Protein AF-A0A7L2REF9-F1 (afdb_monomer)

InterPro domains:
  IPR039798 Sulfhydryl oxidase [PTHR22897] (1-120)
  IPR041269 Sulfhydryl oxidase, Trx-like domain [PF18108] (43-127)

Sequence (130 aa):
YFKAFTKQFTTGENYQAGADREVQTIRQLMIDFLQNHSQEGRPPACPPLHPVLSRDVTSLFDKNSHHYTAIVFESNSSYIGREVILDLLQYENIVVRRALNSDKAFLDKLGVPSVPSCYLIHPNGSHGLI

Nearest PDB structures (foldseek):
  3t58-assembly4_D  TM=8.810E-01  e=3.079E-11  Mus musculus
  6hf1-assembly1_D  TM=8.830E-01  e=5.272E-11  Mus musculus
  3q6o-assembly1_A  TM=8.129E-01  e=2.057E-11  Homo sapiens
  4ij3-assembly1_A  TM=8.113E-01  e=3.293E-11  Homo sapiens
  4p2l-assembly1_A  TM=7.899E-01  e=2.200E-11  Rattus norvegicus

Solvent-accessible surface area (backbone atoms only — not comparable to full-atom values): 8110 Å² total; per-residue (Å²): 135,86,80,74,94,62,92,68,92,73,86,76,82,87,75,80,66,63,96,65,75,48,72,66,57,52,50,53,49,52,51,51,54,66,64,70,45,53,85,90,72,48,60,93,84,63,73,82,70,66,65,51,53,77,86,55,52,61,67,67,60,77,50,90,34,92,31,34,40,38,37,26,34,26,55,89,88,58,55,63,42,50,51,54,36,61,75,42,62,86,40,87,56,47,44,58,42,27,30,59,66,83,52,56,72,60,33,55,74,67,68,50,91,61,70,75,40,38,33,40,35,43,47,87,61,53,65,48,77,106

Mean predicted aligned error: 6.5 Å

Structure (mmCIF, N/CA/C/O backbone):
data_AF-A0A7L2REF9-F1
#
_entry.id   AF-A0A7L2REF9-F1
#
loop_
_atom_site.group_PDB
_atom_site.id
_atom_site.type_symbol
_atom_site.label_atom_id
_atom_site.label_alt_id
_atom_site.label_comp_id
_atom_site.label_asym_id
_atom_site.label_entity_id
_atom_site.label_seq_id
_atom_site.pdbx_PDB_ins_code
_atom_site.Cartn_x
_atom_site.Cartn_y
_atom_site.Cartn_z
_atom_site.occupancy
_atom_site.B_iso_or_equiv
_atom_site.auth_seq_id
_atom_site.auth_comp_id
_atom_site.auth_asym_id
_atom_site.auth_atom_id
_atom_site.pdbx_PDB_model_num
ATOM 1 N N . TYR A 1 1 ? 20.438 -22.454 -10.832 1.00 48.00 1 TYR A N 1
ATOM 2 C CA . TYR A 1 1 ? 20.307 -21.996 -12.231 1.00 48.00 1 TYR A CA 1
ATOM 3 C C . TYR A 1 1 ? 18.844 -21.652 -12.469 1.00 48.00 1 TYR A C 1
ATOM 5 O O . TYR A 1 1 ? 18.002 -22.476 -12.127 1.00 48.00 1 TYR A O 1
ATOM 13 N N . PHE A 1 2 ? 18.524 -20.457 -12.970 1.00 47.66 2 PHE A N 1
ATOM 14 C CA . PHE A 1 2 ? 17.139 -20.074 -13.272 1.00 47.66 2 PHE A CA 1
ATOM 15 C C . PHE A 1 2 ? 16.731 -20.666 -14.627 1.00 47.66 2 PHE A C 1
ATOM 17 O O . PHE A 1 2 ? 17.471 -20.542 -15.602 1.00 47.66 2 PHE A O 1
ATOM 24 N N . LYS A 1 3 ? 15.587 -21.359 -14.692 1.00 60.84 3 LYS A N 1
ATOM 25 C CA . LYS A 1 3 ? 15.049 -21.871 -15.962 1.00 60.84 3 LYS A CA 1
ATOM 26 C C . LYS A 1 3 ? 14.475 -20.710 -16.772 1.00 60.84 3 LYS A C 1
ATOM 28 O O . LYS A 1 3 ? 13.725 -19.904 -16.231 1.00 60.84 3 LYS A O 1
ATOM 33 N N . ALA A 1 4 ? 14.804 -20.654 -18.061 1.00 66.12 4 ALA A N 1
ATOM 34 C CA . ALA A 1 4 ? 14.198 -19.694 -18.977 1.00 66.12 4 ALA A CA 1
ATOM 35 C C . ALA A 1 4 ? 12.684 -19.938 -19.075 1.00 66.12 4 ALA A C 1
ATOM 37 O O . ALA A 1 4 ? 12.246 -21.082 -19.218 1.00 66.12 4 ALA A O 1
ATOM 38 N N . PHE A 1 5 ? 11.900 -18.861 -18.995 1.00 68.38 5 PHE A N 1
ATOM 39 C CA . PHE A 1 5 ? 10.436 -18.922 -19.021 1.00 68.38 5 PHE A CA 1
ATOM 40 C C . PHE A 1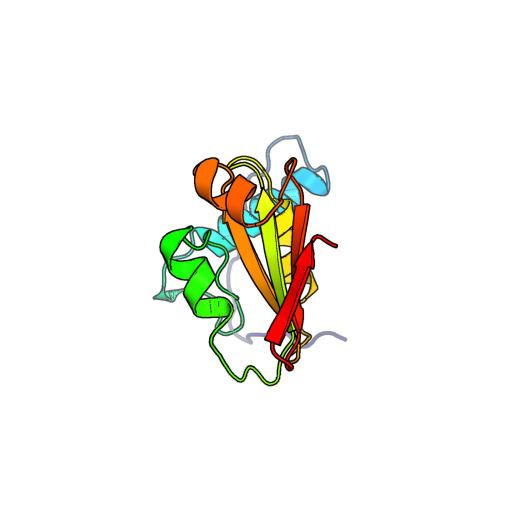 5 ? 9.885 -19.311 -20.403 1.00 68.38 5 PHE A C 1
ATOM 42 O O . PHE A 1 5 ? 8.823 -19.915 -20.505 1.00 68.38 5 PHE A O 1
ATOM 49 N N . THR A 1 6 ? 10.631 -19.025 -21.472 1.00 71.56 6 THR A N 1
ATOM 50 C CA . THR A 1 6 ? 10.292 -19.420 -22.842 1.00 71.56 6 THR A CA 1
ATOM 51 C C . THR A 1 6 ? 11.518 -19.960 -23.577 1.00 71.56 6 THR A C 1
ATOM 53 O O . THR A 1 6 ? 12.656 -19.606 -23.271 1.00 71.56 6 THR A O 1
ATOM 56 N N . LYS A 1 7 ? 11.272 -20.857 -24.539 1.00 79.38 7 LYS A N 1
ATOM 57 C CA . LYS A 1 7 ? 12.271 -21.357 -25.500 1.00 79.38 7 LYS A CA 1
ATOM 58 C C . LYS A 1 7 ? 12.263 -20.563 -26.809 1.00 79.38 7 LYS A C 1
ATOM 60 O O . LYS A 1 7 ? 13.117 -20.786 -27.660 1.00 79.38 7 LYS A O 1
ATOM 65 N N . GLN A 1 8 ? 11.270 -19.697 -26.991 1.00 82.12 8 GLN A N 1
ATOM 66 C CA . GLN A 1 8 ? 11.157 -18.826 -28.153 1.00 82.12 8 GLN A CA 1
ATOM 67 C C . GLN A 1 8 ? 12.055 -17.611 -27.943 1.00 82.12 8 GLN A C 1
ATOM 69 O O . GLN A 1 8 ? 12.149 -17.085 -26.835 1.00 82.12 8 GLN A O 1
ATOM 74 N N . PHE A 1 9 ? 12.704 -17.155 -29.010 1.00 79.25 9 PHE A N 1
ATOM 75 C CA . PHE A 1 9 ? 13.443 -15.903 -28.962 1.00 79.25 9 PHE A CA 1
ATOM 76 C C . PHE A 1 9 ? 12.449 -14.749 -28.852 1.00 79.25 9 PHE A C 1
ATOM 78 O O . PHE A 1 9 ? 11.654 -14.518 -29.760 1.00 79.25 9 PHE A O 1
ATOM 85 N N . THR A 1 10 ? 12.496 -14.036 -27.733 1.00 73.69 10 THR A N 1
ATOM 86 C CA . THR A 1 10 ? 11.735 -12.806 -27.526 1.00 73.69 10 THR A CA 1
ATOM 87 C C . THR A 1 10 ? 12.707 -11.644 -27.439 1.00 73.69 10 THR A C 1
ATOM 89 O O . THR A 1 10 ? 13.614 -11.651 -26.604 1.00 73.69 10 THR A O 1
ATOM 92 N N . THR A 1 11 ? 12.516 -10.641 -28.288 1.00 77.06 11 THR A N 1
ATOM 93 C CA . THR A 1 11 ? 13.226 -9.369 -28.167 1.00 77.06 11 THR A CA 1
ATOM 94 C C . THR A 1 11 ? 12.565 -8.572 -27.051 1.00 77.06 11 THR A C 1
ATOM 96 O O . THR A 1 11 ? 11.371 -8.294 -27.121 1.00 77.06 11 THR A O 1
ATOM 99 N N . GLY A 1 12 ? 13.319 -8.257 -25.999 1.00 75.50 12 GLY A N 1
ATOM 100 C CA . GLY A 1 12 ? 12.837 -7.381 -24.934 1.00 75.50 12 GLY A CA 1
ATOM 101 C C . GLY A 1 12 ? 12.696 -5.937 -25.413 1.00 75.50 12 GLY A C 1
ATOM 102 O O . GLY A 1 12 ? 13.257 -5.545 -26.437 1.00 75.50 12 GLY A O 1
ATOM 103 N N . GLU A 1 13 ? 11.975 -5.129 -24.647 1.00 74.50 13 GLU A N 1
ATOM 104 C CA . GLU A 1 13 ? 11.891 -3.696 -24.905 1.00 74.50 13 GLU A CA 1
ATOM 105 C C . GLU A 1 13 ? 13.119 -2.995 -24.319 1.00 74.50 13 GLU A C 1
ATOM 107 O O . GLU A 1 13 ? 13.439 -3.142 -23.137 1.00 74.50 13 GLU A O 1
ATOM 112 N N . ASN A 1 14 ? 13.827 -2.229 -25.152 1.00 73.00 14 ASN A N 1
ATOM 113 C CA . ASN A 1 14 ? 14.898 -1.367 -24.669 1.00 73.00 14 ASN A CA 1
ATOM 114 C C . ASN A 1 14 ? 14.273 -0.115 -24.053 1.00 73.00 14 ASN A C 1
ATOM 116 O O . ASN A 1 14 ? 14.033 0.880 -24.742 1.00 73.00 14 ASN A O 1
ATOM 120 N N . TYR A 1 15 ? 13.965 -0.195 -22.762 1.00 67.75 15 TYR A N 1
ATOM 121 C CA . TYR A 1 15 ? 13.379 0.926 -22.051 1.00 67.75 15 TYR A CA 1
ATOM 122 C C . TYR A 1 15 ? 14.450 1.975 -21.765 1.00 67.75 15 TYR A C 1
ATOM 124 O O . TYR A 1 15 ? 15.420 1.725 -21.046 1.00 67.75 15 TYR A O 1
ATOM 132 N N . GLN A 1 16 ? 14.265 3.169 -22.327 1.00 67.25 16 GLN A N 1
ATOM 133 C CA . GLN A 1 16 ? 15.145 4.303 -22.075 1.00 67.25 16 GLN A CA 1
ATOM 134 C C . GLN A 1 16 ? 14.825 4.899 -20.705 1.00 67.25 16 GLN A C 1
ATOM 136 O O . GLN A 1 16 ? 14.206 5.954 -20.598 1.00 67.25 16 GLN A O 1
ATOM 141 N N . ALA A 1 17 ? 15.249 4.218 -19.637 1.00 60.28 17 ALA A N 1
ATOM 142 C CA . ALA A 1 17 ? 15.552 4.936 -18.408 1.00 60.28 17 ALA A CA 1
ATOM 143 C C . ALA A 1 17 ? 16.538 6.043 -18.804 1.00 60.28 17 ALA A C 1
ATOM 145 O O . ALA A 1 17 ? 17.481 5.776 -19.558 1.00 60.28 17 ALA A O 1
ATOM 146 N N . GLY A 1 18 ? 16.276 7.286 -18.400 1.00 63.69 18 GLY A N 1
ATOM 147 C CA . GLY A 1 18 ? 17.172 8.402 -18.687 1.00 63.69 18 GLY A CA 1
ATOM 148 C C . GLY A 1 18 ? 18.585 8.164 -18.132 1.00 63.69 18 GLY A C 1
ATOM 149 O O . GLY A 1 18 ? 18.969 7.063 -17.739 1.00 63.69 18 GLY A O 1
ATOM 150 N N . ALA A 1 19 ? 19.397 9.216 -18.049 1.00 66.81 19 ALA A N 1
ATOM 151 C CA . ALA A 1 19 ? 20.716 9.095 -17.416 1.00 66.81 19 ALA A CA 1
ATOM 152 C C . ALA A 1 19 ? 20.634 8.610 -15.949 1.00 66.81 19 ALA A C 1
ATOM 154 O O . ALA A 1 19 ? 21.599 8.046 -15.436 1.00 66.81 19 ALA A O 1
ATOM 155 N N . ASP A 1 20 ? 19.478 8.800 -15.304 1.00 69.88 20 ASP A N 1
ATOM 156 C CA . ASP A 1 20 ? 19.196 8.313 -13.963 1.00 69.88 20 ASP A CA 1
ATOM 157 C C . ASP A 1 20 ? 18.868 6.810 -13.960 1.00 69.88 20 ASP A C 1
ATOM 159 O O . ASP A 1 20 ? 17.848 6.352 -14.483 1.00 69.88 20 ASP A O 1
ATOM 163 N N . ARG A 1 21 ? 19.780 6.045 -13.359 1.00 80.88 21 ARG A N 1
ATOM 164 C CA . ARG A 1 21 ? 19.684 4.597 -13.142 1.00 80.88 21 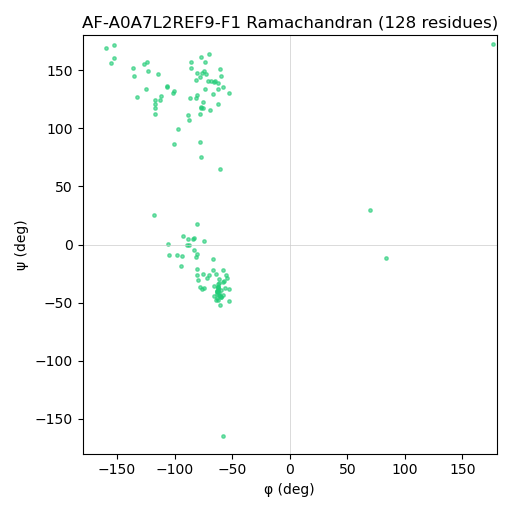ARG A CA 1
ATOM 165 C C . ARG A 1 21 ? 19.687 4.251 -11.655 1.00 80.88 21 ARG A C 1
ATOM 167 O O . ARG A 1 21 ? 20.102 3.153 -11.281 1.00 80.88 21 ARG A O 1
ATOM 174 N N . GLU A 1 22 ? 19.267 5.177 -10.800 1.00 89.69 22 GLU A N 1
ATOM 175 C CA . GLU A 1 22 ? 19.094 4.893 -9.383 1.00 89.69 22 GLU A CA 1
ATOM 176 C C . GLU A 1 22 ? 18.068 3.775 -9.171 1.00 89.69 22 GLU A C 1
ATOM 178 O O . GLU A 1 22 ? 17.073 3.642 -9.889 1.00 89.69 22 GLU A O 1
ATOM 183 N N . VAL A 1 23 ? 18.309 2.951 -8.149 1.00 91.69 23 VAL A N 1
ATOM 184 C CA . VAL A 1 23 ? 17.468 1.782 -7.845 1.00 91.69 23 VAL A CA 1
ATOM 185 C C . VAL A 1 23 ? 16.008 2.192 -7.640 1.00 91.69 23 VAL A C 1
ATOM 187 O O . VAL A 1 23 ? 15.103 1.475 -8.060 1.00 91.69 23 VAL A O 1
ATOM 190 N N . GLN A 1 24 ? 15.770 3.351 -7.021 1.00 91.88 24 GLN A N 1
ATOM 191 C CA . GLN A 1 24 ? 14.426 3.880 -6.812 1.00 91.88 24 GLN A CA 1
ATOM 192 C C . GLN A 1 24 ? 13.726 4.203 -8.137 1.00 91.88 24 GLN A C 1
ATOM 194 O O . GLN A 1 24 ? 12.594 3.767 -8.337 1.00 91.88 24 GLN A O 1
ATOM 199 N N . THR A 1 25 ? 14.402 4.898 -9.050 1.00 90.56 25 THR A N 1
ATOM 200 C CA . THR A 1 25 ? 13.865 5.262 -10.369 1.00 90.56 25 THR A CA 1
ATOM 201 C C . THR A 1 25 ? 13.502 4.021 -11.173 1.00 90.56 25 THR A C 1
ATOM 203 O O . THR A 1 25 ? 12.396 3.920 -11.703 1.00 90.56 25 THR A O 1
ATOM 206 N N . ILE A 1 26 ? 14.384 3.016 -11.187 1.00 90.44 26 ILE A N 1
ATOM 207 C CA . ILE A 1 26 ? 14.110 1.741 -11.859 1.00 90.44 26 ILE A CA 1
ATOM 208 C C . ILE A 1 26 ? 12.924 1.016 -11.215 1.00 90.44 26 ILE A C 1
ATOM 210 O O . ILE A 1 26 ? 12.057 0.514 -11.927 1.00 90.44 26 ILE A O 1
ATOM 214 N N . ARG A 1 27 ? 12.834 0.987 -9.881 1.00 94.06 27 ARG A N 1
ATOM 215 C CA . ARG A 1 27 ? 11.726 0.330 -9.175 1.00 94.06 27 ARG A CA 1
ATOM 216 C C . ARG A 1 27 ? 10.378 0.974 -9.496 1.00 94.06 27 ARG A C 1
ATOM 218 O O . ARG A 1 27 ? 9.430 0.261 -9.818 1.00 94.06 27 ARG A O 1
ATOM 225 N N . GLN A 1 28 ? 10.292 2.301 -9.437 1.00 93.69 28 GLN A N 1
ATOM 226 C CA . GLN A 1 28 ? 9.063 3.033 -9.75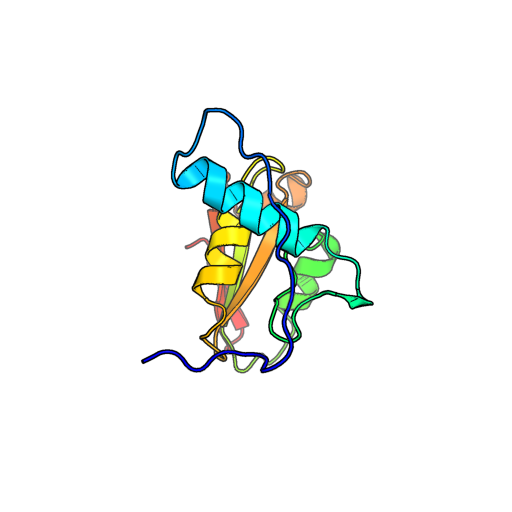1 1.00 93.69 28 GLN A CA 1
ATOM 227 C C . GLN A 1 28 ? 8.652 2.822 -11.211 1.00 93.69 28 GLN A C 1
ATOM 229 O O . GLN A 1 28 ? 7.491 2.532 -11.486 1.00 93.69 28 GLN A O 1
ATOM 234 N N . LEU A 1 29 ? 9.623 2.832 -12.127 1.00 89.94 29 LEU A N 1
ATOM 235 C CA . LEU A 1 29 ? 9.395 2.541 -13.540 1.00 89.94 29 LEU A CA 1
ATOM 236 C C . LEU A 1 29 ? 8.852 1.122 -13.762 1.00 89.94 29 LEU A C 1
ATOM 238 O O . LEU A 1 29 ? 7.907 0.938 -14.527 1.00 89.94 29 LEU A O 1
ATOM 242 N N . MET A 1 30 ? 9.402 0.116 -13.076 1.00 89.94 30 MET A N 1
ATOM 243 C CA . MET A 1 30 ? 8.886 -1.256 -13.142 1.00 89.94 30 MET A CA 1
ATOM 244 C C . MET A 1 30 ? 7.447 -1.348 -12.620 1.00 89.94 30 MET A C 1
ATOM 246 O O . MET A 1 30 ? 6.626 -2.053 -13.205 1.00 89.94 30 MET A O 1
ATOM 250 N N . ILE A 1 31 ? 7.121 -0.624 -11.547 1.00 93.62 31 ILE A N 1
ATOM 251 C CA . ILE A 1 31 ? 5.757 -0.562 -11.006 1.00 93.62 31 ILE A CA 1
ATOM 252 C C . ILE A 1 31 ? 4.795 0.067 -12.018 1.00 93.62 31 ILE A C 1
ATOM 254 O O . ILE A 1 31 ? 3.717 -0.482 -12.252 1.00 93.62 31 ILE A O 1
ATOM 258 N N . ASP A 1 32 ? 5.177 1.179 -12.644 1.00 91.75 32 ASP A N 1
ATOM 259 C CA . ASP A 1 32 ? 4.351 1.845 -13.653 1.00 91.75 32 ASP A CA 1
ATOM 260 C C . ASP A 1 32 ? 4.127 0.954 -14.876 1.00 91.75 32 ASP A C 1
ATOM 262 O O . ASP A 1 32 ? 3.008 0.866 -15.385 1.00 91.75 32 ASP A O 1
ATOM 266 N N . PHE A 1 33 ? 5.163 0.234 -15.308 1.00 87.62 33 PHE A N 1
ATOM 267 C CA . PHE A 1 33 ? 5.057 -0.743 -16.387 1.00 87.62 33 PHE A CA 1
ATOM 268 C C . PHE A 1 33 ? 4.056 -1.861 -16.056 1.00 87.62 33 PHE A C 1
ATOM 270 O O . PHE A 1 33 ? 3.211 -2.200 -16.886 1.00 87.62 33 PHE A O 1
ATOM 277 N N . LEU A 1 34 ? 4.108 -2.409 -14.836 1.00 88.94 34 LEU A N 1
ATOM 278 C CA . LEU A 1 34 ? 3.164 -3.435 -14.376 1.00 88.94 34 LEU A CA 1
ATOM 279 C C . LEU A 1 34 ? 1.730 -2.903 -14.266 1.00 88.94 34 LEU A C 1
ATOM 281 O O . LEU A 1 34 ? 0.779 -3.636 -14.536 1.00 88.94 34 LEU A O 1
ATOM 285 N N . GLN A 1 35 ? 1.559 -1.643 -13.862 1.00 89.12 35 GLN A N 1
ATOM 286 C CA . GLN A 1 35 ? 0.244 -1.039 -13.662 1.00 89.12 35 GLN A CA 1
ATOM 287 C C . GLN A 1 35 ? -0.441 -0.658 -14.981 1.00 89.12 35 GLN A C 1
ATOM 289 O O . GLN A 1 35 ? -1.653 -0.816 -15.099 1.00 89.12 35 GLN A O 1
ATOM 294 N N . ASN A 1 36 ? 0.319 -0.161 -15.959 1.00 84.56 36 ASN A N 1
ATOM 295 C CA . ASN A 1 36 ? -0.216 0.362 -17.221 1.00 84.56 36 ASN A CA 1
ATOM 296 C C . ASN A 1 36 ? -0.355 -0.703 -18.320 1.00 84.56 36 ASN A C 1
ATOM 298 O O . ASN A 1 36 ? -0.798 -0.393 -19.426 1.00 84.56 36 ASN A O 1
ATOM 302 N N . HIS A 1 37 ? 0.020 -1.950 -18.033 1.00 76.62 37 HIS A N 1
ATOM 303 C CA . HIS A 1 37 ? -0.092 -3.046 -18.984 1.00 76.62 37 HIS A CA 1
ATOM 304 C C . HIS A 1 37 ? -1.558 -3.310 -19.366 1.00 76.62 37 HIS A C 1
ATOM 306 O O . HIS A 1 37 ? -2.450 -3.301 -18.512 1.00 76.62 37 HIS A O 1
ATOM 312 N N . SER A 1 38 ? -1.820 -3.572 -20.652 1.00 66.31 38 SER A N 1
ATOM 313 C CA . SER A 1 38 ? -3.152 -3.985 -21.102 1.00 66.31 38 SER A CA 1
ATOM 314 C C . SER A 1 38 ? -3.561 -5.291 -20.410 1.00 66.31 38 SER A C 1
ATOM 316 O O . SER A 1 38 ? -2.713 -6.116 -20.060 1.00 66.31 38 SER A O 1
ATOM 318 N N . GLN A 1 39 ? -4.868 -5.498 -20.214 1.00 62.69 39 GLN A N 1
ATOM 319 C CA . GLN A 1 39 ? -5.389 -6.700 -19.542 1.00 62.69 39 GLN A CA 1
ATOM 320 C C . GLN A 1 39 ? -4.901 -8.004 -20.200 1.00 62.69 39 GLN A C 1
ATOM 322 O O . GLN A 1 39 ? -4.729 -9.005 -19.514 1.00 62.69 39 GLN A O 1
ATOM 327 N N . GLU A 1 40 ? -4.620 -7.977 -21.506 1.00 62.41 40 GLU A N 1
ATOM 328 C CA . GLU A 1 40 ? -4.132 -9.124 -22.279 1.00 62.41 40 GLU A CA 1
ATOM 329 C C . GLU A 1 40 ? -2.651 -9.466 -22.027 1.00 62.41 40 GLU A C 1
ATOM 331 O O . GLU A 1 40 ? -2.265 -10.620 -22.193 1.00 62.41 40 GLU A O 1
ATOM 336 N N . GLY A 1 41 ? -1.820 -8.507 -21.602 1.00 68.12 41 GLY A N 1
ATOM 337 C CA . GLY A 1 41 ? -0.393 -8.733 -21.315 1.00 68.12 41 GLY A CA 1
ATOM 338 C C . GLY A 1 41 ? -0.048 -8.774 -19.822 1.00 68.12 41 GLY A C 1
ATOM 339 O O . GLY A 1 41 ? 1.116 -8.916 -19.448 1.00 68.12 41 GLY A O 1
ATOM 340 N N . ARG A 1 42 ? -1.043 -8.621 -18.943 1.00 74.56 42 ARG A N 1
ATOM 341 C CA . ARG A 1 42 ? -0.828 -8.596 -17.496 1.00 74.56 42 ARG A CA 1
ATOM 342 C C . ARG A 1 42 ? -0.353 -9.972 -17.001 1.00 74.56 42 ARG A C 1
ATOM 344 O O . ARG A 1 42 ? -1.025 -10.970 -17.265 1.00 74.56 42 ARG A O 1
ATOM 351 N N . PRO A 1 43 ? 0.747 -10.059 -16.225 1.00 79.31 43 PRO A N 1
ATOM 352 C CA . PRO A 1 43 ? 1.186 -11.333 -15.667 1.00 79.31 43 PRO A CA 1
ATOM 353 C C . PRO A 1 43 ? 0.077 -11.964 -14.804 1.00 79.31 43 PRO A C 1
ATOM 355 O O . PRO A 1 43 ? -0.490 -11.254 -13.968 1.00 79.31 43 PRO A O 1
ATOM 358 N N . PRO A 1 44 ? -0.209 -13.278 -14.925 1.00 79.56 44 PRO A N 1
ATOM 359 C CA . PRO A 1 44 ? -1.296 -13.929 -14.182 1.00 79.56 44 PRO A CA 1
ATOM 360 C C . PRO A 1 44 ? -1.190 -13.779 -12.661 1.00 79.56 44 PRO A C 1
ATOM 362 O O . PRO A 1 44 ? -2.199 -13.705 -11.969 1.00 79.56 44 PRO A O 1
ATOM 365 N N . ALA A 1 45 ? 0.039 -13.704 -12.147 1.00 81.94 45 ALA A N 1
ATOM 366 C CA . ALA A 1 45 ? 0.317 -13.527 -10.728 1.00 81.94 45 ALA A CA 1
ATOM 367 C C . ALA A 1 45 ? 0.363 -12.050 -10.291 1.00 81.94 45 ALA A C 1
ATOM 369 O O . ALA A 1 45 ? 0.629 -11.783 -9.130 1.00 81.94 45 ALA A O 1
ATOM 370 N N . CYS A 1 46 ? 0.162 -11.067 -11.177 1.00 84.00 46 CYS A N 1
ATOM 371 C CA . CYS A 1 46 ? 0.297 -9.660 -10.800 1.00 84.00 46 CYS A CA 1
ATOM 372 C C . CYS A 1 46 ? -0.934 -9.182 -10.001 1.00 84.00 46 CYS A C 1
ATOM 374 O O . CYS A 1 46 ? -2.042 -9.135 -10.557 1.00 84.00 46 CYS A O 1
ATOM 376 N N . PRO A 1 47 ? -0.769 -8.760 -8.734 1.00 89.00 47 PRO A N 1
ATOM 377 C CA . PRO A 1 47 ? -1.864 -8.306 -7.882 1.00 89.00 47 PRO A CA 1
ATOM 378 C C . PRO A 1 47 ? -2.365 -6.916 -8.313 1.00 89.00 47 PRO A C 1
ATOM 380 O O . PRO A 1 47 ? -1.652 -6.168 -8.989 1.00 89.00 47 PRO A O 1
ATOM 383 N N . PRO A 1 48 ? -3.608 -6.531 -7.983 1.00 90.38 48 PRO A N 1
ATOM 384 C CA . PRO A 1 48 ? -4.139 -5.211 -8.328 1.00 90.38 48 PRO A CA 1
ATOM 385 C C . PRO A 1 48 ? -3.328 -4.088 -7.662 1.00 90.38 48 PRO A C 1
ATOM 387 O O . PRO A 1 48 ? -3.262 -4.019 -6.441 1.00 90.38 48 PRO A O 1
ATOM 390 N N . LEU A 1 49 ? -2.753 -3.191 -8.475 1.00 94.62 49 LEU A N 1
ATOM 391 C CA . LEU A 1 49 ? -1.918 -2.064 -8.022 1.00 94.62 49 LEU A CA 1
ATOM 392 C C . LEU A 1 49 ? -2.674 -0.727 -7.938 1.00 94.62 49 LEU A C 1
ATOM 394 O O . LEU A 1 49 ? -2.136 0.260 -7.436 1.00 94.62 49 LEU A O 1
ATOM 398 N N . HIS A 1 50 ? -3.910 -0.672 -8.439 1.00 94.25 50 HIS A N 1
ATOM 399 C CA . HIS A 1 50 ? -4.744 0.526 -8.368 1.00 94.25 50 HIS A CA 1
ATOM 400 C C . HIS A 1 50 ? -5.293 0.746 -6.955 1.00 94.25 50 HIS A C 1
ATOM 402 O O . HIS A 1 50 ? -5.541 -0.225 -6.233 1.00 94.25 50 HIS A O 1
ATOM 408 N N . PRO A 1 51 ? -5.514 2.011 -6.562 1.00 96.06 51 PRO A N 1
ATOM 409 C CA . PRO A 1 51 ? -6.123 2.306 -5.281 1.00 96.06 51 PRO A CA 1
ATOM 410 C C . PRO A 1 51 ? -7.561 1.800 -5.208 1.00 96.06 51 PRO A C 1
ATOM 412 O O . PRO A 1 51 ? -8.327 1.916 -6.166 1.00 96.06 51 PRO A O 1
ATOM 415 N N . VAL A 1 52 ? -7.926 1.269 -4.043 1.00 95.06 52 VAL A N 1
ATOM 416 C CA . VAL A 1 52 ? -9.325 1.034 -3.695 1.00 95.06 52 VAL A CA 1
ATOM 417 C C . VAL A 1 52 ? -9.980 2.359 -3.323 1.00 95.06 52 VAL A C 1
ATOM 419 O O . VAL A 1 52 ? -9.336 3.265 -2.788 1.00 95.06 52 VAL A O 1
ATOM 422 N N . LEU A 1 53 ? -11.268 2.482 -3.620 1.00 92.94 53 LEU A N 1
ATOM 423 C CA . LEU A 1 53 ? -12.035 3.670 -3.271 1.00 92.94 53 LEU A CA 1
ATOM 424 C C . LEU A 1 53 ? -12.446 3.595 -1.803 1.00 92.94 53 LEU A C 1
ATOM 426 O O . LEU A 1 53 ? -12.752 2.515 -1.304 1.00 92.94 53 LEU A O 1
ATOM 430 N N . SER A 1 54 ? -12.538 4.741 -1.131 1.00 89.69 54 SER A N 1
ATOM 431 C CA . SER A 1 54 ? -12.934 4.819 0.284 1.00 89.69 54 SER A CA 1
ATOM 432 C C . SER A 1 54 ? -14.252 4.094 0.575 1.00 89.69 54 SER A C 1
ATOM 434 O O . SER A 1 54 ? -14.368 3.384 1.570 1.00 89.69 54 SER A O 1
ATOM 436 N N . ARG A 1 55 ? -15.224 4.189 -0.345 1.00 87.06 55 ARG A N 1
ATOM 437 C CA . ARG A 1 55 ? -16.515 3.480 -0.261 1.00 87.06 55 ARG A CA 1
ATOM 438 C C . ARG A 1 55 ? -16.402 1.953 -0.325 1.00 87.06 55 ARG A C 1
ATOM 440 O O . ARG A 1 55 ? -17.283 1.262 0.168 1.00 87.06 55 ARG A O 1
ATOM 447 N N . ASP A 1 56 ? -15.336 1.443 -0.936 1.00 88.75 56 ASP A N 1
ATOM 448 C CA . ASP A 1 56 ? -15.105 0.012 -1.114 1.00 88.75 56 ASP A CA 1
ATOM 449 C C . ASP A 1 56 ? -14.220 -0.543 0.011 1.00 88.75 56 ASP A C 1
ATOM 451 O O . ASP A 1 56 ? -14.241 -1.747 0.264 1.00 88.75 56 ASP A O 1
ATOM 455 N N . VAL A 1 57 ? -13.483 0.312 0.734 1.00 86.06 57 VAL A N 1
ATOM 456 C CA . VAL A 1 57 ? -12.659 -0.105 1.880 1.00 86.06 57 VAL A CA 1
ATOM 457 C C . VAL A 1 57 ? -13.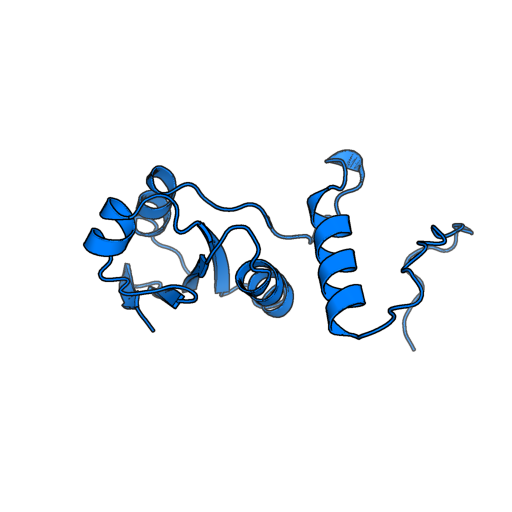512 -0.746 2.967 1.00 86.06 57 VAL A C 1
ATOM 459 O O . VAL A 1 57 ? -13.104 -1.755 3.532 1.00 86.06 57 VAL A O 1
ATOM 462 N N . THR A 1 58 ? -14.714 -0.229 3.233 1.00 82.38 58 THR A N 1
ATOM 463 C CA . THR A 1 58 ? -15.573 -0.812 4.271 1.00 82.38 58 THR A CA 1
ATOM 464 C C . THR A 1 58 ? -15.953 -2.260 3.974 1.00 82.38 58 THR A C 1
ATOM 466 O O . THR A 1 58 ? -15.992 -3.084 4.880 1.00 82.38 58 THR A O 1
ATOM 469 N N . SER A 1 59 ? -16.111 -2.606 2.692 1.00 84.19 59 SER A N 1
ATOM 470 C CA . SER A 1 59 ? -16.384 -3.983 2.259 1.00 84.19 59 SER A CA 1
ATOM 471 C C . SER A 1 59 ? -15.223 -4.960 2.501 1.00 84.19 59 SER A C 1
ATOM 473 O O . SER A 1 59 ? -15.404 -6.175 2.381 1.00 84.19 59 SER A O 1
ATOM 475 N N . LEU A 1 60 ? -14.028 -4.447 2.821 1.00 82.38 60 LEU A N 1
ATOM 476 C CA . LEU A 1 60 ? -12.868 -5.252 3.202 1.00 82.38 60 LEU A CA 1
ATOM 477 C C . LEU A 1 60 ? -12.935 -5.697 4.671 1.00 82.38 60 LEU A C 1
ATOM 479 O O . LEU A 1 60 ? -12.300 -6.692 5.008 1.00 82.38 60 LEU A O 1
ATOM 483 N N . PHE A 1 61 ? -13.712 -5.015 5.523 1.00 80.06 61 PHE A N 1
ATOM 484 C CA . PHE A 1 61 ? -13.890 -5.388 6.934 1.00 80.06 61 PHE A CA 1
ATOM 485 C C . PHE A 1 61 ? -14.898 -6.531 7.127 1.00 80.06 61 PHE A C 1
ATOM 487 O O . PHE A 1 61 ? -14.752 -7.329 8.045 1.00 80.06 61 PHE A O 1
ATOM 494 N N . ASP A 1 62 ? -15.902 -6.630 6.252 1.00 67.12 62 ASP A N 1
ATOM 495 C CA . ASP A 1 62 ? -17.086 -7.481 6.464 1.00 67.12 62 ASP A CA 1
ATOM 496 C C . ASP A 1 62 ? -16.903 -8.953 6.061 1.00 67.12 62 ASP A C 1
ATOM 498 O O . ASP A 1 62 ? -17.849 -9.744 6.078 1.00 67.12 62 ASP A O 1
ATOM 502 N N . LYS A 1 63 ? -15.698 -9.357 5.661 1.00 58.44 63 LYS A N 1
ATOM 503 C CA . LYS A 1 63 ? -15.460 -10.714 5.165 1.00 58.44 63 LYS A CA 1
ATOM 504 C C . LYS A 1 63 ? -14.820 -11.546 6.263 1.00 58.44 63 LYS A C 1
ATOM 506 O O . LYS A 1 63 ? -13.796 -11.148 6.808 1.00 58.44 63 LYS A O 1
ATOM 511 N N . ASN A 1 64 ? -15.382 -12.737 6.501 1.00 61.41 64 ASN A N 1
ATOM 512 C CA . ASN A 1 64 ? -14.712 -13.883 7.134 1.00 61.41 64 ASN A CA 1
ATOM 513 C C . ASN A 1 64 ? -13.502 -14.295 6.283 1.00 61.41 64 ASN A C 1
ATOM 515 O O . ASN A 1 64 ? -13.474 -15.330 5.620 1.00 61.41 64 ASN A O 1
ATOM 519 N N . SER A 1 65 ? -12.536 -13.396 6.219 1.00 71.56 65 SER A N 1
ATOM 520 C CA . SER A 1 65 ? -11.304 -13.537 5.497 1.00 71.56 65 SER A CA 1
ATOM 521 C C . SER A 1 65 ? -10.428 -14.474 6.306 1.00 71.56 65 SER A C 1
ATOM 523 O O . SER A 1 65 ? -10.113 -14.198 7.457 1.00 71.56 65 SER A O 1
ATOM 525 N N . HIS A 1 66 ? -9.992 -15.577 5.705 1.00 84.31 66 HIS A N 1
ATOM 526 C CA . HIS A 1 66 ? -8.973 -16.434 6.314 1.00 84.31 66 HIS A CA 1
ATOM 527 C C . HIS A 1 66 ? -7.560 -15.815 6.247 1.00 84.31 66 HIS A C 1
ATOM 529 O O . HIS A 1 66 ? -6.596 -16.453 6.661 1.00 84.31 66 HIS A O 1
ATOM 535 N N . HIS A 1 67 ? -7.429 -14.586 5.730 1.00 90.62 67 HIS A N 1
ATOM 536 C CA . HIS A 1 67 ? -6.174 -13.860 5.550 1.00 90.62 67 HIS A CA 1
ATOM 537 C C . HIS A 1 67 ? -6.191 -12.491 6.241 1.00 90.62 67 HIS A C 1
ATOM 539 O O . HIS A 1 67 ? -7.244 -11.887 6.467 1.00 90.62 67 HIS A O 1
ATOM 545 N N . TYR A 1 68 ? -5.002 -11.981 6.542 1.00 93.81 68 TYR A N 1
ATOM 546 C CA . TYR A 1 68 ? -4.805 -10.598 6.960 1.00 93.81 68 TYR A CA 1
ATOM 547 C C . TYR A 1 68 ? -5.030 -9.663 5.775 1.00 93.81 68 TYR A C 1
ATOM 549 O O . TYR A 1 68 ? -4.582 -9.962 4.671 1.00 93.81 68 TYR A O 1
ATOM 557 N N . THR A 1 69 ? -5.670 -8.516 5.996 1.00 94.81 69 THR A N 1
ATOM 558 C CA . THR A 1 69 ? -5.754 -7.453 4.985 1.00 94.81 69 THR A CA 1
ATOM 559 C C . THR A 1 69 ? -5.064 -6.196 5.495 1.00 94.81 69 THR A C 1
ATOM 561 O O . THR A 1 69 ? -5.492 -5.622 6.490 1.00 94.81 69 THR A O 1
ATOM 564 N N . ALA A 1 70 ? -4.008 -5.763 4.812 1.00 96.06 70 ALA A N 1
ATOM 565 C CA . ALA A 1 70 ? -3.316 -4.507 5.077 1.00 96.06 70 ALA A CA 1
ATOM 566 C C . ALA A 1 70 ? -3.758 -3.444 4.064 1.00 96.06 70 ALA A C 1
ATOM 568 O O . ALA A 1 70 ? -3.782 -3.697 2.858 1.00 96.06 70 ALA A O 1
ATOM 569 N N . ILE A 1 71 ? -4.096 -2.251 4.542 1.00 96.62 71 ILE A N 1
ATOM 570 C CA . ILE A 1 71 ? -4.477 -1.108 3.711 1.00 96.62 71 ILE A CA 1
ATOM 571 C C . ILE A 1 71 ? -3.454 -0.002 3.922 1.00 96.62 71 ILE A C 1
ATOM 573 O O . ILE A 1 71 ? -3.379 0.586 4.997 1.00 96.62 71 ILE A O 1
ATOM 577 N N . VAL A 1 72 ? -2.680 0.289 2.881 1.00 98.00 72 VAL A N 1
ATOM 578 C CA . VAL A 1 72 ? -1.710 1.383 2.872 1.00 98.00 72 VAL A CA 1
ATOM 579 C C . VAL A 1 72 ? -2.404 2.657 2.401 1.00 98.00 72 VAL A C 1
ATOM 581 O O . VAL A 1 72 ? -2.791 2.766 1.235 1.00 98.00 72 VAL A O 1
ATOM 584 N N . PHE A 1 73 ? -2.566 3.619 3.302 1.00 97.81 73 PHE A N 1
ATOM 585 C CA . PHE A 1 73 ? -3.049 4.958 2.984 1.00 97.81 73 PHE A CA 1
ATOM 586 C C . PHE A 1 73 ? -1.881 5.841 2.573 1.00 97.81 73 PHE A C 1
ATOM 588 O O . PHE A 1 73 ? -0.904 5.972 3.306 1.00 97.81 73 PHE A O 1
ATOM 595 N N . GLU A 1 74 ? -1.968 6.462 1.402 1.00 98.00 74 GLU A N 1
ATOM 596 C CA . GLU A 1 74 ? -0.866 7.246 0.844 1.00 98.00 74 GLU A CA 1
ATOM 597 C C . GLU A 1 74 ? -1.341 8.363 -0.096 1.00 98.00 74 GLU A C 1
ATOM 599 O O . GLU A 1 74 ? -2.522 8.470 -0.438 1.00 98.00 74 GLU A O 1
ATOM 604 N N . SER A 1 75 ? -0.415 9.232 -0.504 1.00 97.56 75 SER A N 1
ATOM 605 C CA . SER A 1 75 ? -0.674 10.227 -1.545 1.00 97.56 75 SER A CA 1
ATOM 606 C C . SER A 1 75 ? -0.640 9.591 -2.938 1.00 97.56 75 SER A C 1
ATOM 608 O O . SER A 1 75 ? -0.037 8.540 -3.154 1.00 97.56 75 SER A O 1
ATOM 610 N N . ASN A 1 76 ? -1.228 10.267 -3.927 1.00 96.00 76 ASN A N 1
ATOM 611 C CA . ASN A 1 76 ? -1.234 9.774 -5.307 1.00 96.00 76 ASN A CA 1
ATOM 612 C C . ASN A 1 76 ? 0.178 9.614 -5.913 1.00 96.00 76 ASN A C 1
ATOM 614 O O . ASN A 1 76 ? 0.394 8.739 -6.746 1.00 96.00 76 ASN A O 1
ATOM 618 N N . SER A 1 77 ? 1.143 10.434 -5.481 1.00 96.06 77 SER A N 1
ATOM 619 C CA . SER A 1 77 ? 2.540 10.365 -5.934 1.00 96.06 77 SER A CA 1
ATOM 620 C C . SER A 1 77 ? 3.372 9.287 -5.230 1.00 96.06 77 SER A C 1
ATOM 622 O O . SER A 1 77 ? 4.489 9.010 -5.659 1.00 96.06 77 SER A O 1
ATOM 624 N N . SER A 1 78 ? 2.856 8.679 -4.159 1.00 97.50 78 SER A N 1
ATOM 625 C CA . SER A 1 78 ? 3.573 7.662 -3.394 1.00 97.50 78 SER A CA 1
ATOM 626 C C . SER A 1 78 ? 3.556 6.299 -4.091 1.00 97.50 78 SER A C 1
ATOM 628 O O . SER A 1 78 ? 2.574 5.906 -4.733 1.00 97.50 78 SER A O 1
ATOM 630 N N . TYR A 1 79 ? 4.661 5.564 -3.963 1.00 97.88 79 TYR A N 1
ATOM 631 C CA . TYR A 1 79 ? 4.816 4.195 -4.467 1.00 97.88 79 TYR A CA 1
ATOM 632 C C . TYR A 1 79 ? 4.763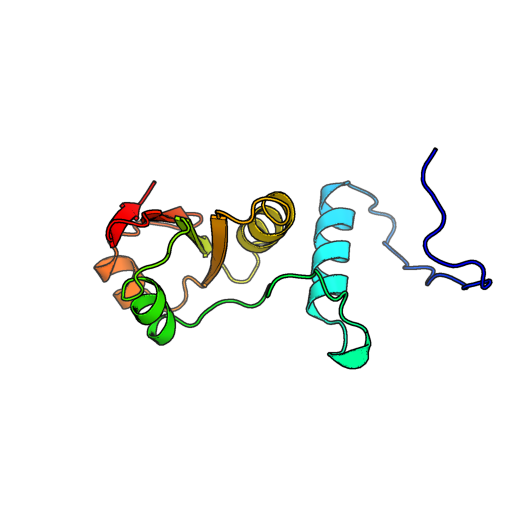 3.137 -3.366 1.00 97.88 79 TYR A C 1
ATOM 634 O O . TYR A 1 79 ? 4.631 1.962 -3.697 1.00 97.88 79 TYR A O 1
ATOM 642 N N . ILE A 1 80 ? 4.773 3.546 -2.094 1.00 97.88 80 ILE A N 1
ATOM 643 C CA . ILE A 1 80 ? 4.873 2.654 -0.932 1.00 97.88 80 ILE A CA 1
ATOM 644 C C . ILE A 1 80 ? 3.816 1.551 -0.986 1.00 97.88 80 ILE A C 1
ATOM 646 O O . ILE A 1 80 ? 4.148 0.377 -0.866 1.00 97.88 80 ILE A O 1
ATOM 650 N N . GLY A 1 81 ? 2.546 1.884 -1.233 1.00 98.00 81 GLY A N 1
ATOM 651 C CA . GLY A 1 81 ? 1.490 0.872 -1.273 1.00 98.00 81 GLY A CA 1
ATOM 652 C C . GLY A 1 81 ? 1.699 -0.163 -2.378 1.00 98.00 81 GLY A C 1
ATOM 653 O O . GLY A 1 81 ? 1.441 -1.342 -2.170 1.00 98.00 81 GLY A O 1
ATOM 654 N N . ARG A 1 82 ? 2.215 0.249 -3.540 1.00 97.94 82 ARG A N 1
ATOM 655 C CA . ARG A 1 82 ? 2.495 -0.656 -4.669 1.00 97.94 82 ARG A CA 1
ATOM 656 C C . ARG A 1 82 ? 3.730 -1.514 -4.423 1.00 97.94 82 ARG A C 1
ATOM 658 O O . ARG A 1 82 ? 3.710 -2.687 -4.775 1.00 97.94 82 ARG A O 1
ATOM 665 N N . GLU A 1 83 ? 4.758 -0.949 -3.798 1.00 98.00 83 GLU A N 1
ATOM 666 C CA . GLU A 1 83 ? 5.946 -1.684 -3.355 1.00 98.00 83 GLU A CA 1
ATOM 667 C C . GLU A 1 83 ? 5.548 -2.776 -2.354 1.00 98.00 83 GLU A C 1
ATOM 669 O O . GLU A 1 83 ? 5.795 -3.949 -2.611 1.00 98.00 83 GLU A O 1
ATOM 674 N N . VAL A 1 84 ? 4.799 -2.428 -1.302 1.00 97.81 84 VAL A N 1
ATOM 675 C CA . VAL A 1 84 ? 4.346 -3.389 -0.279 1.00 97.81 84 VAL A CA 1
ATOM 676 C C . VAL A 1 84 ? 3.435 -4.474 -0.870 1.00 97.81 84 VAL A C 1
ATOM 678 O O . VAL A 1 84 ? 3.549 -5.639 -0.494 1.00 97.81 84 VAL A O 1
ATOM 681 N N . ILE A 1 85 ? 2.554 -4.129 -1.821 1.00 97.38 85 ILE A N 1
ATOM 682 C CA . ILE A 1 85 ? 1.734 -5.118 -2.544 1.00 97.38 85 ILE A CA 1
ATOM 683 C C . ILE A 1 85 ? 2.613 -6.154 -3.264 1.00 97.38 85 ILE A C 1
ATOM 685 O O . ILE A 1 85 ? 2.297 -7.344 -3.242 1.00 97.38 85 ILE A O 1
ATOM 689 N N . LEU A 1 86 ? 3.688 -5.717 -3.921 1.00 96.12 86 LEU A N 1
ATOM 690 C CA . LEU A 1 86 ? 4.574 -6.600 -4.683 1.00 96.12 86 LEU A CA 1
ATOM 691 C C . LEU A 1 86 ? 5.527 -7.389 -3.778 1.00 96.12 86 LEU A C 1
ATOM 693 O O . LEU A 1 86 ? 5.759 -8.569 -4.041 1.00 96.12 86 LEU A O 1
ATOM 697 N N . ASP A 1 87 ? 6.018 -6.783 -2.698 1.00 96.38 87 ASP A N 1
ATOM 698 C CA . ASP A 1 87 ? 6.876 -7.444 -1.707 1.00 96.38 87 ASP A CA 1
ATOM 699 C C . ASP A 1 87 ? 6.148 -8.600 -1.009 1.00 96.38 87 ASP A C 1
ATOM 701 O O . ASP A 1 87 ? 6.738 -9.648 -0.738 1.00 96.38 87 ASP A O 1
ATOM 705 N N . LEU A 1 88 ? 4.844 -8.436 -0.757 1.00 95.88 88 LEU A N 1
ATOM 706 C CA . LEU A 1 88 ? 4.022 -9.441 -0.085 1.00 95.88 88 LEU A CA 1
ATOM 707 C C . LEU A 1 88 ? 3.307 -10.409 -1.038 1.00 95.88 88 LEU A C 1
ATOM 709 O O . LEU A 1 88 ? 2.542 -11.255 -0.582 1.00 95.88 88 LEU A O 1
ATOM 713 N N . LEU A 1 89 ? 3.600 -10.365 -2.342 1.00 91.50 89 LEU A N 1
ATOM 714 C CA . LEU A 1 89 ? 2.914 -11.177 -3.353 1.00 91.50 89 LEU A CA 1
ATOM 715 C C . LEU A 1 89 ? 2.989 -12.694 -3.101 1.00 91.50 89 LEU A C 1
ATOM 717 O O . LEU A 1 89 ? 2.075 -13.430 -3.459 1.00 91.50 89 LEU A O 1
ATOM 721 N N . GLN A 1 90 ? 4.080 -13.175 -2.506 1.00 90.56 90 GLN A N 1
ATOM 722 C CA . GLN A 1 90 ? 4.280 -14.608 -2.262 1.00 90.56 90 GLN A CA 1
ATOM 723 C C . GLN A 1 90 ? 3.540 -15.124 -1.016 1.00 90.56 90 GLN A C 1
ATOM 725 O O . GLN A 1 90 ? 3.513 -16.331 -0.784 1.00 90.56 90 GLN A O 1
ATOM 730 N N . TYR A 1 91 ? 2.954 -14.236 -0.206 1.00 93.06 91 TYR A N 1
ATOM 731 C CA .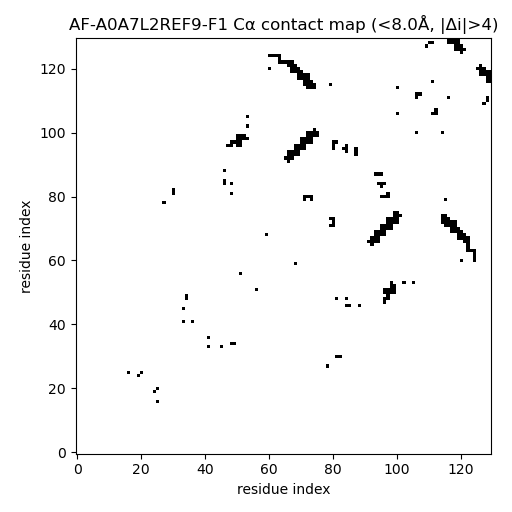 TYR A 1 91 ? 2.282 -14.595 1.040 1.00 93.06 91 TYR A CA 1
ATOM 732 C C . TYR A 1 91 ? 0.774 -14.710 0.826 1.00 93.06 91 TYR A C 1
ATOM 734 O O . TYR A 1 91 ? 0.046 -13.725 0.847 1.00 93.06 91 TYR A O 1
ATOM 742 N N . GLU A 1 92 ? 0.280 -15.937 0.675 1.00 88.50 92 GLU A N 1
ATOM 743 C CA . GLU A 1 92 ? -1.146 -16.194 0.412 1.00 88.50 92 GLU A CA 1
ATOM 744 C C . GLU A 1 92 ? -2.069 -15.813 1.584 1.00 88.50 92 GLU A C 1
ATOM 746 O O . GLU A 1 92 ? -3.261 -15.571 1.397 1.00 88.50 92 GLU A O 1
ATOM 751 N N . ASN A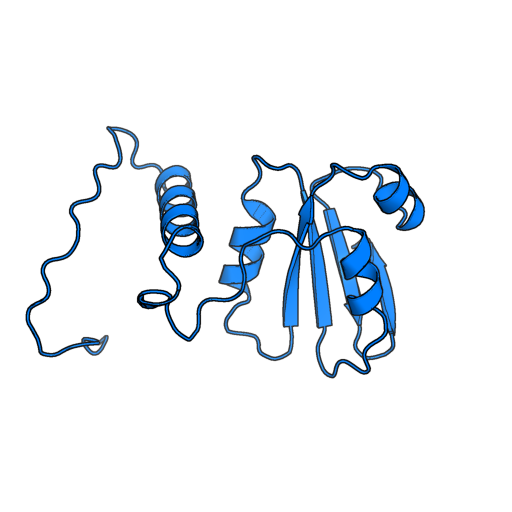 1 93 ? -1.530 -15.736 2.805 1.00 92.62 93 ASN A N 1
ATOM 752 C CA . ASN A 1 93 ? -2.272 -15.371 4.010 1.00 92.62 93 ASN A CA 1
ATOM 753 C C . ASN A 1 93 ? -2.316 -13.855 4.271 1.00 92.62 93 ASN A C 1
ATOM 755 O O . ASN A 1 93 ? -2.838 -13.448 5.314 1.00 92.62 93 ASN A O 1
ATOM 759 N N . ILE A 1 94 ? -1.777 -13.028 3.366 1.00 93.50 94 ILE A N 1
ATOM 760 C CA . ILE A 1 94 ? -1.778 -11.567 3.480 1.00 93.50 94 ILE A CA 1
ATOM 761 C C . ILE A 1 94 ? -2.219 -10.948 2.155 1.00 93.50 94 ILE A C 1
ATOM 763 O O . ILE A 1 94 ? -1.645 -11.191 1.101 1.00 93.50 94 ILE A O 1
ATOM 767 N N . VAL A 1 95 ? -3.221 -10.079 2.219 1.00 93.38 95 VAL A N 1
ATOM 768 C CA . VAL A 1 95 ? -3.649 -9.251 1.094 1.00 93.38 95 VAL A CA 1
ATOM 769 C C . VAL A 1 95 ? -3.318 -7.807 1.404 1.00 93.38 95 VAL A C 1
ATOM 771 O O . VAL A 1 95 ? -3.721 -7.270 2.431 1.00 93.38 95 VAL A O 1
ATOM 774 N N . VAL A 1 96 ? -2.618 -7.151 0.488 1.00 95.88 96 VAL A N 1
ATOM 775 C CA . VAL A 1 96 ? -2.326 -5.723 0.597 1.00 95.88 96 VAL A CA 1
ATOM 776 C C . VAL A 1 96 ? -3.190 -4.962 -0.398 1.00 95.88 96 VAL A C 1
ATOM 778 O O . VAL A 1 96 ? -3.358 -5.363 -1.553 1.00 95.88 96 VAL A O 1
ATOM 781 N N . ARG A 1 97 ? -3.753 -3.846 0.050 1.00 95.81 97 ARG A N 1
ATOM 782 C CA . ARG A 1 97 ? -4.444 -2.854 -0.770 1.00 95.81 97 ARG A CA 1
ATOM 783 C C . ARG A 1 97 ? -3.836 -1.488 -0.500 1.00 95.81 97 ARG A C 1
ATOM 785 O O . ARG A 1 97 ? -3.295 -1.242 0.572 1.00 95.81 97 ARG A O 1
ATOM 792 N N . ARG A 1 98 ? -3.965 -0.582 -1.462 1.00 96.94 98 ARG A N 1
ATOM 793 C CA . ARG A 1 98 ? -3.622 0.831 -1.281 1.00 96.94 98 ARG A CA 1
ATOM 794 C C . ARG A 1 98 ? -4.879 1.686 -1.382 1.00 96.94 98 ARG A C 1
ATOM 796 O O . ARG A 1 98 ? -5.763 1.361 -2.173 1.00 96.94 98 ARG A O 1
ATOM 803 N N . ALA A 1 99 ? -4.944 2.778 -0.640 1.00 96.94 99 ALA A N 1
ATOM 804 C CA . ALA A 1 99 ? -6.021 3.760 -0.698 1.00 96.94 99 ALA A CA 1
ATOM 805 C C . ALA A 1 99 ? -5.432 5.177 -0.692 1.00 96.94 99 ALA A C 1
ATOM 807 O O . ALA A 1 99 ? -4.403 5.435 -0.068 1.00 96.94 99 ALA A O 1
ATOM 808 N N . LEU A 1 100 ? -6.069 6.097 -1.416 1.00 97.06 100 LEU A N 1
ATOM 809 C CA . LEU A 1 100 ? -5.589 7.476 -1.515 1.00 97.06 100 LEU A CA 1
ATOM 810 C C . LEU A 1 100 ? -6.107 8.338 -0.364 1.00 97.06 100 LEU A C 1
ATOM 812 O O . LEU A 1 100 ? -7.213 8.145 0.135 1.00 97.06 100 LEU A O 1
ATOM 816 N N . ASN A 1 101 ? -5.339 9.365 -0.013 1.00 95.44 101 ASN A N 1
ATOM 817 C CA . ASN A 1 101 ? -5.679 10.333 1.029 1.00 95.44 101 ASN A CA 1
ATOM 818 C C . ASN A 1 101 ? -6.662 11.444 0.601 1.00 95.44 101 ASN A C 1
ATOM 820 O O . ASN A 1 101 ? -6.739 12.485 1.254 1.00 95.44 101 ASN A O 1
ATOM 824 N N . SER A 1 102 ? -7.393 11.259 -0.503 1.00 93.81 102 SER A N 1
ATOM 825 C CA . SER A 1 102 ? -8.321 12.268 -1.031 1.00 93.81 102 SER A CA 1
ATOM 826 C C . SER A 1 102 ? -9.581 12.439 -0.176 1.00 93.81 102 SER A C 1
ATOM 828 O O . SER A 1 102 ? -10.152 13.526 -0.147 1.00 93.81 102 SER A O 1
ATOM 830 N N . ASP A 1 103 ? -10.012 11.386 0.523 1.00 94.19 103 ASP A N 1
ATOM 831 C CA . ASP A 1 103 ? -11.204 11.395 1.374 1.00 94.19 103 ASP A CA 1
ATOM 832 C C . ASP A 1 103 ? -10.820 11.550 2.851 1.00 94.19 103 ASP A C 1
ATOM 834 O O . ASP A 1 103 ? -10.633 10.577 3.580 1.00 94.19 103 ASP A O 1
ATOM 838 N N . LYS A 1 104 ? -10.669 12.804 3.286 1.00 94.06 104 LYS A N 1
ATOM 839 C CA . LYS A 1 104 ? -10.258 13.127 4.660 1.00 94.06 104 LYS A CA 1
ATOM 840 C C . LYS A 1 104 ? -11.267 12.657 5.705 1.00 94.06 104 LYS A C 1
ATOM 842 O O . LY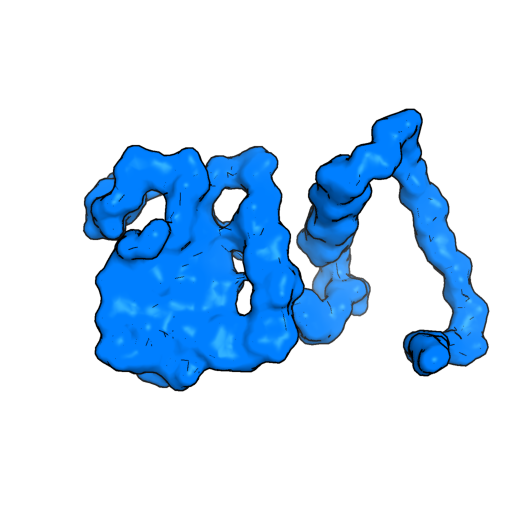S A 1 104 ? -10.864 12.111 6.720 1.00 94.06 104 LYS A O 1
ATOM 847 N N . ALA A 1 105 ? -12.564 12.803 5.429 1.00 94.38 105 ALA A N 1
ATOM 848 C CA . ALA A 1 105 ? -13.612 12.388 6.360 1.00 94.38 105 ALA A CA 1
ATOM 849 C C . ALA A 1 105 ? -13.575 10.872 6.609 1.00 94.38 105 ALA A C 1
ATOM 851 O O . ALA A 1 105 ? -13.793 10.410 7.730 1.00 94.38 105 ALA A O 1
ATOM 852 N N . PHE A 1 106 ? -13.266 10.093 5.571 1.00 93.44 106 PHE A N 1
ATOM 853 C CA . PHE A 1 106 ? -13.053 8.660 5.707 1.00 93.44 106 PHE A CA 1
ATOM 854 C C . PHE A 1 106 ? -11.810 8.321 6.542 1.00 93.44 106 PHE A C 1
ATOM 856 O O . PHE A 1 106 ? -11.892 7.467 7.424 1.00 93.44 106 PHE A O 1
ATOM 863 N N . LEU A 1 107 ? -10.686 9.005 6.306 1.00 95.12 107 LEU A N 1
ATOM 864 C CA . LEU A 1 107 ? -9.467 8.825 7.104 1.00 95.12 107 LEU A CA 1
ATOM 865 C C . LEU A 1 107 ? -9.693 9.160 8.583 1.00 95.12 107 LEU A C 1
ATOM 867 O O . LEU A 1 107 ? -9.308 8.372 9.445 1.00 95.12 107 LEU A O 1
ATOM 871 N N . ASP A 1 108 ? -10.384 10.263 8.872 1.00 95.19 108 ASP A N 1
ATOM 872 C CA . ASP A 1 108 ? -10.720 10.677 10.237 1.00 95.19 108 ASP A CA 1
ATOM 873 C C . ASP A 1 108 ? -11.592 9.62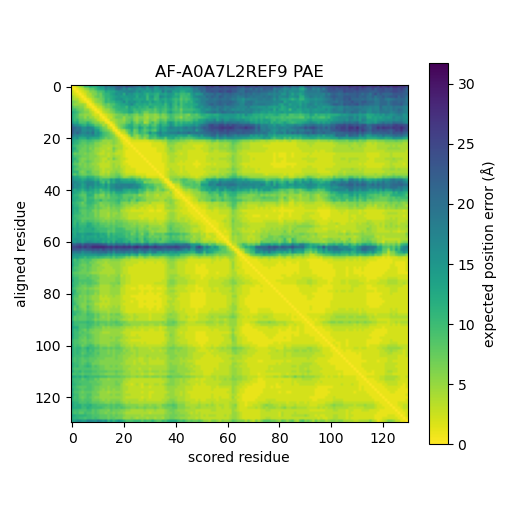5 10.937 1.00 95.19 108 ASP A C 1
ATOM 875 O O . ASP A 1 108 ? -11.346 9.274 12.092 1.00 95.19 108 ASP A O 1
ATOM 879 N N . LYS A 1 109 ? -12.571 9.047 10.224 1.00 93.62 109 LYS A N 1
ATOM 880 C CA . LYS A 1 109 ? -13.415 7.959 10.744 1.00 93.62 109 LYS A CA 1
ATOM 881 C C . LYS A 1 109 ? -12.608 6.703 11.085 1.00 93.62 109 LYS A C 1
ATOM 883 O O . LYS A 1 109 ? -12.961 5.996 12.026 1.00 93.62 109 LYS A O 1
ATOM 888 N N . LEU A 1 110 ? -11.550 6.420 10.328 1.00 92.25 110 LEU A N 1
ATOM 889 C CA . LEU A 1 110 ? -10.627 5.319 10.606 1.00 92.25 110 LEU A CA 1
ATOM 890 C C . LEU A 1 110 ? -9.549 5.674 11.641 1.00 92.25 110 LEU A C 1
ATOM 892 O O . LEU A 1 110 ? -8.776 4.798 12.023 1.00 92.25 110 LEU A O 1
ATOM 896 N N . GLY A 1 111 ? -9.485 6.927 12.100 1.00 94.94 111 GLY A N 1
ATOM 897 C CA . GLY A 1 111 ? -8.454 7.393 13.024 1.00 94.94 111 GLY A CA 1
ATOM 898 C C . GLY A 1 111 ? -7.064 7.472 12.390 1.00 94.94 111 GLY A C 1
ATOM 899 O O . GLY A 1 111 ? -6.073 7.282 13.089 1.00 94.94 111 GLY A O 1
ATOM 900 N N . VAL A 1 112 ? -6.975 7.720 11.079 1.00 96.12 112 VAL A N 1
ATOM 901 C CA . VAL A 1 112 ? -5.710 7.874 10.345 1.00 96.12 112 VAL A CA 1
ATOM 902 C C . VAL A 1 112 ? -5.258 9.345 10.408 1.00 96.12 112 VAL A C 1
ATOM 904 O O . VAL A 1 112 ? -5.843 10.179 9.718 1.00 96.12 112 VAL A O 1
ATOM 907 N N . PRO A 1 113 ? -4.215 9.699 11.187 1.00 93.38 113 PRO A N 1
ATOM 908 C CA . PRO A 1 113 ? -3.848 11.101 11.420 1.00 93.38 113 PRO A CA 1
ATOM 909 C C . PRO A 1 113 ? -3.029 11.716 10.276 1.00 93.38 113 PRO A C 1
ATOM 911 O O . PRO A 1 113 ? -3.011 12.932 10.090 1.00 93.38 113 PRO A O 1
ATOM 914 N N . SER A 1 114 ? -2.305 10.885 9.528 1.00 95.88 114 SER A N 1
ATOM 915 C CA . SER A 1 114 ? -1.437 11.298 8.432 1.00 95.88 114 SER A CA 1
ATOM 916 C C . SER A 1 114 ? -1.154 10.124 7.496 1.00 95.88 114 SER A C 1
ATOM 918 O O . SER A 1 114 ? -1.475 8.966 7.783 1.00 95.88 114 SER A O 1
ATOM 920 N N . VAL A 1 115 ? -0.564 10.443 6.346 1.00 97.00 115 VAL A N 1
ATOM 921 C CA . VAL A 1 115 ? -0.077 9.460 5.379 1.00 97.00 115 VAL A CA 1
ATOM 922 C C . VAL A 1 115 ? 1.420 9.683 5.110 1.00 97.00 115 VAL A C 1
ATOM 924 O O . VAL A 1 115 ? 1.858 10.836 5.155 1.00 97.00 115 VAL A O 1
ATOM 927 N N . PRO A 1 116 ? 2.200 8.630 4.798 1.00 97.38 116 PRO A N 1
ATOM 928 C CA . PRO A 1 116 ? 1.769 7.240 4.651 1.00 97.38 116 PRO A CA 1
ATOM 929 C C . PRO A 1 116 ? 1.430 6.578 5.993 1.00 97.38 116 PRO A C 1
ATOM 931 O O . PRO A 1 116 ? 2.036 6.886 7.015 1.00 97.38 116 PRO A O 1
ATOM 934 N N . SER A 1 117 ? 0.456 5.675 5.986 1.00 97.31 117 SER A N 1
ATOM 935 C CA . SER A 1 117 ? 0.067 4.887 7.160 1.00 97.31 117 SER A CA 1
ATOM 936 C C . SER A 1 117 ? -0.532 3.547 6.746 1.00 97.31 117 SER A C 1
ATOM 938 O O . SER A 1 117 ? -0.932 3.365 5.594 1.00 97.31 117 SER A O 1
ATOM 940 N N . CYS A 1 118 ? -0.558 2.585 7.669 1.00 97.12 118 CYS A N 1
ATOM 941 C CA . CYS A 1 118 ? -1.040 1.238 7.398 1.00 97.12 118 CYS A CA 1
ATOM 942 C C . CYS A 1 118 ? -2.141 0.855 8.384 1.00 97.12 118 CYS A C 1
ATOM 944 O O . CYS A 1 118 ? -2.021 1.067 9.587 1.00 97.12 118 CYS A O 1
ATOM 946 N N . TYR A 1 119 ? -3.218 0.285 7.860 1.00 96.00 119 TYR A N 1
ATOM 947 C CA . TYR A 1 119 ? -4.342 -0.212 8.637 1.00 96.00 119 TYR A CA 1
ATOM 948 C C . TYR A 1 119 ? -4.461 -1.714 8.436 1.00 96.00 119 TYR A C 1
ATOM 950 O O . TYR A 1 119 ? -4.552 -2.180 7.299 1.00 96.00 119 TYR A O 1
ATOM 958 N N . LEU A 1 120 ? -4.447 -2.476 9.523 1.00 95.62 120 LEU A N 1
ATOM 959 C CA . LEU A 1 120 ? -4.466 -3.930 9.484 1.00 95.62 120 LEU A CA 1
ATOM 960 C C . LEU A 1 120 ? -5.832 -4.456 9.906 1.00 95.62 120 LEU A C 1
ATOM 962 O O . LEU A 1 120 ? -6.393 -4.023 10.907 1.00 95.62 120 LEU A O 1
ATOM 966 N N . ILE A 1 121 ? -6.337 -5.426 9.152 1.00 93.69 121 ILE A N 1
ATOM 967 C CA . ILE A 1 121 ? -7.553 -6.181 9.439 1.00 93.69 121 ILE A CA 1
ATOM 968 C C . ILE A 1 121 ? -7.145 -7.636 9.636 1.00 93.69 121 ILE A C 1
ATOM 970 O O . ILE A 1 121 ? -6.559 -8.262 8.747 1.00 93.69 121 ILE A O 1
ATOM 974 N N . HIS A 1 122 ? -7.445 -8.172 10.809 1.00 92.50 122 HIS A N 1
ATOM 975 C CA . HIS A 1 122 ? -7.175 -9.554 11.169 1.00 92.50 122 HIS A CA 1
ATOM 976 C C . HIS A 1 122 ? -8.311 -10.479 10.702 1.00 92.50 122 HIS A C 1
ATOM 978 O O . HIS A 1 122 ? -9.463 -10.048 10.618 1.00 92.50 122 HIS A O 1
ATOM 984 N N . PRO A 1 123 ? -8.036 -11.785 10.518 1.00 91.06 123 PRO A N 1
ATOM 985 C CA . PRO A 1 123 ? -9.061 -12.784 10.193 1.00 91.06 123 PRO A CA 1
ATOM 986 C C . PRO A 1 123 ? -10.241 -12.857 11.175 1.00 91.06 123 PRO A C 1
ATOM 988 O O . PRO A 1 123 ? -11.336 -13.271 10.813 1.00 91.06 123 PRO A O 1
ATOM 991 N N . ASN A 1 124 ? -10.024 -12.466 12.434 1.00 88.56 124 ASN A N 1
ATOM 992 C CA . ASN A 1 124 ? -11.052 -12.444 13.479 1.00 88.56 124 ASN A CA 1
ATOM 993 C C . ASN A 1 124 ? -11.922 -11.168 13.461 1.00 88.56 124 ASN A C 1
ATOM 995 O O . ASN A 1 124 ? -12.704 -10.957 14.386 1.00 88.56 124 ASN A O 1
ATOM 999 N N . GLY A 1 125 ? -11.741 -10.293 12.467 1.00 87.69 125 GLY A N 1
ATOM 1000 C CA . GLY A 1 125 ? -12.457 -9.026 12.321 1.00 87.69 125 GLY A CA 1
ATOM 1001 C C . GLY A 1 125 ? -11.876 -7.860 13.126 1.00 87.69 125 GLY A C 1
ATOM 1002 O O . GLY A 1 125 ? -12.256 -6.718 12.874 1.00 87.69 125 GLY A O 1
ATOM 1003 N N . SER A 1 126 ? -10.939 -8.102 14.053 1.00 90.56 126 SER A N 1
ATOM 1004 C CA . SER A 1 126 ? -10.238 -7.017 14.751 1.00 90.56 126 SER A CA 1
ATOM 1005 C C . SER A 1 126 ? -9.379 -6.219 13.772 1.00 90.56 126 SER A C 1
ATOM 1007 O O . SER A 1 126 ? -8.774 -6.785 12.860 1.00 90.56 126 SER A O 1
ATOM 1009 N N . HIS A 1 127 ? -9.359 -4.899 13.924 1.00 93.12 127 HIS A N 1
ATOM 1010 C CA . HIS A 1 127 ? -8.669 -4.032 12.983 1.00 93.12 127 HIS A CA 1
ATOM 1011 C C . HIS A 1 127 ? -8.250 -2.706 13.614 1.00 93.12 127 HIS A C 1
ATOM 1013 O O . HIS A 1 127 ? -8.838 -2.265 14.602 1.00 93.12 127 HIS A O 1
ATOM 1019 N N . GLY A 1 128 ? -7.234 -2.070 13.038 1.00 94.31 128 GLY A N 1
ATOM 1020 C CA . GLY A 1 128 ? -6.717 -0.799 13.526 1.00 94.31 128 GLY A CA 1
ATOM 1021 C C . GLY A 1 128 ? -5.496 -0.310 12.759 1.00 94.31 128 GLY A C 1
ATOM 1022 O O . GLY A 1 128 ? -4.942 -1.014 11.913 1.00 94.31 128 GLY A O 1
ATOM 1023 N N . LEU A 1 129 ? -5.087 0.916 13.076 1.00 95.81 129 LEU A N 1
ATOM 1024 C CA . LEU A 1 129 ? -3.839 1.504 12.602 1.00 95.81 129 LEU A CA 1
ATOM 1025 C C . LEU A 1 129 ? -2.640 0.776 13.234 1.00 95.81 129 LEU A C 1
ATOM 1027 O O . LEU A 1 129 ? -2.696 0.454 14.425 1.00 95.81 129 LEU A O 1
ATOM 1031 N N . ILE A 1 130 ? -1.576 0.546 12.460 1.00 90.88 130 ILE A N 1
ATOM 1032 C CA . ILE A 1 130 ? -0.309 -0.050 12.921 1.00 90.88 130 ILE A CA 1
ATOM 1033 C C . ILE A 1 130 ? 0.889 0.865 12.676 1.00 90.88 130 ILE A C 1
ATOM 1035 O O . ILE A 1 130 ? 0.831 1.685 11.729 1.00 90.88 130 ILE A O 1
#

Secondary structure (DSSP, 8-state):
-PPPS-SS--PPP-----S---HHHHHHHHHHHHHHS-TTTS-TTPPP-SPBPHHHHGGGTSS--SSEEEEEEE-TT--HHHHHHHHTTT-TTEEEEEEETT-HHHHHHTT--SSSEEEEE-TTS-EEE-

Organism: NCBI:txid254563

pLDDT: mean 86.88, std 11.77, range [47.66, 98.0]

Foldseek 3Di:
DDDDPDPDDDDDDPDCPDVDPDPVSVVVVVLVCQQPDDPVPHDPLQDHQDADELVCVVVVLPDLQQAKEKEFEAAPPDCVQVVVQVVCSVPPRYHGHYHYCPDVVSCVVQVNPDPRWMKMADSVSDIHTD

Radius of gyration: 17.34 Å; Cα contacts (8 Å, |Δi|>4): 153; chains: 1; bounding box: 38×35×44 Å